Protein AF-A0A8T2CRR0-F1 (afdb_monomer_lite)

Secondary structure (DSSP, 8-state):
--GGGT--GGG------PSPSS-TT--HHHHHH--SPPSSPPPHHHHHHHHHHHHHHTTTT-

Organism: NCBI:txid1240361

Sequence (62 aa):
MRKKWVGDPSNRTSEMPDEPVIGFNATYEDLLTSNTPFNKPIPLAEMVDFLFDIWHGDGLFE

Structure (mmCIF, N/CA/C/O backbone):
data_AF-A0A8T2CRR0-F1
#
_entry.id   AF-A0A8T2CRR0-F1
#
loop_
_atom_site.group_PDB
_atom_site.id
_atom_site.type_symbol
_atom_site.label_atom_id
_atom_site.label_alt_id
_atom_site.label_comp_id
_atom_site.label_asym_id
_atom_site.label_entity_id
_atom_site.label_seq_id
_atom_site.pdbx_PDB_ins_code
_atom_site.Cartn_x
_atom_site.Cartn_y
_atom_site.Cartn_z
_atom_site.occupancy
_atom_site.B_iso_or_equiv
_atom_site.auth_seq_id
_atom_site.auth_comp_id
_atom_site.auth_asym_id
_atom_site.auth_atom_id
_atom_site.pdbx_PDB_model_num
ATOM 1 N N . MET A 1 1 ? 2.441 -21.033 13.484 1.00 47.84 1 MET A N 1
ATOM 2 C CA . MET A 1 1 ? 1.814 -20.478 12.261 1.00 47.84 1 MET A CA 1
ATOM 3 C C . MET A 1 1 ? 1.092 -19.184 12.623 1.00 47.84 1 MET A C 1
ATOM 5 O O . MET A 1 1 ? 0.318 -19.191 13.575 1.00 47.84 1 MET A O 1
ATOM 9 N N . ARG A 1 2 ? 1.425 -18.056 11.978 1.00 54.66 2 ARG A N 1
ATOM 10 C CA . ARG A 1 2 ? 1.053 -16.699 12.429 1.00 54.66 2 ARG A CA 1
ATOM 11 C C . ARG A 1 2 ? -0.436 -16.389 12.178 1.00 54.66 2 ARG A C 1
ATOM 13 O O . ARG A 1 2 ? -0.780 -15.698 11.230 1.00 54.66 2 ARG A O 1
ATOM 20 N N . LYS A 1 3 ? -1.322 -16.857 13.063 1.00 57.78 3 LYS A N 1
ATOM 21 C CA . LYS A 1 3 ? -2.779 -16.606 12.999 1.00 57.78 3 LYS A CA 1
ATOM 22 C C . LYS A 1 3 ? -3.164 -15.118 13.041 1.00 57.78 3 LYS A C 1
ATOM 24 O O . LYS A 1 3 ? -4.228 -14.759 12.567 1.00 57.78 3 LYS A O 1
ATOM 29 N N . LYS A 1 4 ? -2.274 -14.247 13.536 1.00 58.88 4 LYS A N 1
ATOM 30 C CA . LYS A 1 4 ? -2.503 -12.795 13.627 1.00 58.88 4 LYS A CA 1
ATOM 31 C C . LYS A 1 4 ? -2.607 -12.090 12.263 1.00 58.88 4 LYS A C 1
ATOM 33 O O . LYS A 1 4 ? -3.154 -11.003 12.208 1.00 58.88 4 LYS A O 1
ATOM 38 N N . TRP A 1 5 ? -2.097 -12.700 11.187 1.00 55.59 5 TRP A N 1
ATOM 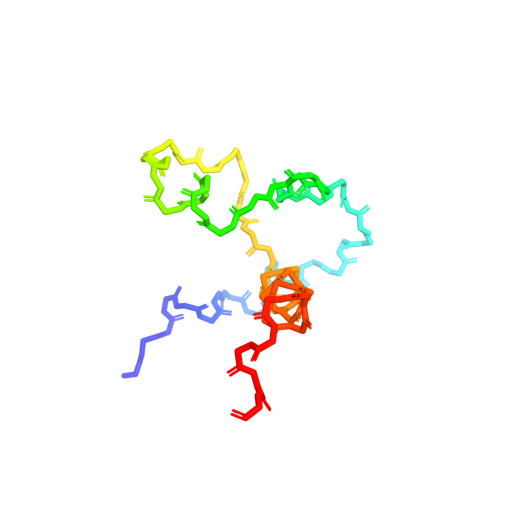39 C CA . TRP A 1 5 ? -2.134 -12.120 9.834 1.00 55.59 5 TRP A CA 1
ATOM 40 C C . TRP A 1 5 ? -3.407 -12.463 9.062 1.00 55.59 5 TRP A C 1
ATOM 42 O O . TRP A 1 5 ? -3.771 -11.756 8.136 1.00 55.59 5 TRP A O 1
ATOM 52 N N . VAL A 1 6 ? -4.082 -13.552 9.432 1.00 61.50 6 VAL A N 1
ATOM 53 C CA . VAL A 1 6 ? -5.253 -14.048 8.691 1.00 61.50 6 VAL A CA 1
ATOM 54 C C . VAL A 1 6 ? -6.534 -13.296 9.092 1.00 61.50 6 VAL A C 1
ATOM 56 O O . VAL A 1 6 ? -7.531 -13.365 8.367 1.00 61.50 6 VAL A O 1
ATOM 59 N N . GLY A 1 7 ? -6.487 -12.545 10.204 1.00 62.12 7 GLY A N 1
ATOM 60 C CA . GLY A 1 7 ? -7.658 -11.941 10.838 1.00 62.12 7 GLY A CA 1
ATOM 61 C C . GLY A 1 7 ? -8.631 -13.006 11.348 1.00 62.12 7 GLY A C 1
ATOM 62 O O . GLY A 1 7 ? -8.507 -14.187 11.015 1.00 62.12 7 GLY A O 1
ATOM 63 N N . ASP A 1 8 ? -9.598 -12.612 12.174 1.00 65.56 8 ASP A N 1
ATOM 64 C CA . ASP A 1 8 ? -10.695 -13.520 12.512 1.00 65.56 8 ASP A CA 1
ATOM 65 C C . ASP A 1 8 ? -11.645 -13.597 11.307 1.00 65.56 8 ASP A C 1
ATOM 67 O O . ASP A 1 8 ? -12.158 -12.560 10.881 1.00 65.56 8 ASP A O 1
ATOM 71 N N . PRO A 1 9 ? -11.898 -14.780 10.722 1.00 61.88 9 PRO A N 1
ATOM 72 C CA . PRO A 1 9 ? -12.769 -14.902 9.557 1.00 61.88 9 PRO A CA 1
ATOM 73 C C . PRO A 1 9 ? -14.220 -14.489 9.846 1.00 61.88 9 PRO A C 1
ATOM 75 O O . PRO A 1 9 ? -14.938 -14.180 8.904 1.00 61.88 9 PRO A O 1
ATOM 78 N N . SER A 1 10 ? -14.644 -14.432 11.116 1.00 64.19 10 SER A N 1
ATOM 79 C CA . SER A 1 10 ? -15.955 -13.892 11.512 1.00 64.19 10 SER A CA 1
ATOM 80 C C . SER A 1 10 ? -16.047 -12.365 11.412 1.00 64.19 10 SER A C 1
ATOM 82 O O . SER A 1 10 ? -17.147 -11.845 11.265 1.00 64.19 10 SER A O 1
ATOM 84 N N . ASN A 1 11 ? -14.911 -11.657 11.451 1.00 58.81 11 ASN A N 1
ATOM 85 C CA . ASN A 1 11 ? -14.818 -10.209 11.229 1.00 58.81 11 ASN A CA 1
ATOM 86 C C . ASN A 1 11 ? -14.635 -9.855 9.748 1.00 58.81 11 ASN A C 1
ATOM 88 O O . ASN A 1 11 ? -14.450 -8.689 9.417 1.00 58.81 11 ASN A O 1
ATOM 92 N N . ARG A 1 12 ? -14.672 -10.840 8.839 1.00 61.62 12 ARG A N 1
ATOM 93 C CA . ARG A 1 12 ? -14.784 -10.576 7.402 1.00 61.62 12 ARG A CA 1
ATOM 94 C C . ARG A 1 12 ? -16.229 -10.196 7.110 1.00 61.62 12 ARG A C 1
ATOM 96 O O . ARG A 1 12 ? -16.977 -10.970 6.514 1.00 61.62 12 ARG A O 1
ATOM 103 N N . THR A 1 13 ? -16.645 -9.024 7.579 1.00 57.44 13 THR A N 1
ATOM 104 C CA . THR A 1 13 ? -17.802 -8.359 7.000 1.00 57.44 13 THR A CA 1
ATOM 105 C C . THR A 1 13 ? -17.493 -8.206 5.519 1.00 57.44 13 THR A C 1
ATOM 107 O O . THR A 1 13 ? -16.471 -7.652 5.127 1.00 57.44 13 THR A O 1
ATOM 110 N N . SER A 1 14 ? -18.340 -8.803 4.686 1.00 57.19 14 SER A N 1
ATOM 111 C CA . SER A 1 14 ? -18.380 -8.543 3.252 1.00 57.19 14 SER A CA 1
ATOM 112 C C . SER A 1 14 ? -18.873 -7.106 3.053 1.00 57.19 14 SER A C 1
ATOM 114 O O . SER A 1 14 ? -19.983 -6.890 2.572 1.00 57.19 14 SER A O 1
ATOM 116 N N . GLU A 1 15 ? -18.100 -6.123 3.505 1.00 54.94 15 GLU A N 1
ATOM 117 C CA . GLU A 1 15 ? -18.333 -4.724 3.189 1.00 54.94 15 GLU A CA 1
ATOM 118 C C . GLU A 1 15 ? -17.895 -4.518 1.738 1.00 54.94 15 GLU A C 1
ATOM 120 O O . GLU A 1 15 ? -16.736 -4.695 1.365 1.00 54.94 15 GLU A O 1
ATOM 125 N N . MET A 1 16 ? -18.892 -4.242 0.896 1.00 54.44 16 MET A N 1
ATOM 126 C CA . MET A 1 16 ? -18.728 -3.659 -0.435 1.00 54.44 16 MET A CA 1
ATOM 127 C C . MET A 1 16 ? -17.812 -2.428 -0.361 1.00 54.44 16 MET A C 1
ATOM 129 O O . MET A 1 16 ? -17.722 -1.825 0.706 1.00 54.44 16 MET A O 1
ATOM 133 N N . PRO A 1 17 ? -17.124 -2.064 -1.459 1.00 56.31 17 PRO A N 1
ATOM 134 C CA . PRO A 1 17 ? -15.855 -1.361 -1.379 1.00 56.31 17 PRO A CA 1
ATOM 135 C C . PRO A 1 17 ? -16.047 0.016 -0.754 1.00 56.31 17 PRO A C 1
ATOM 137 O O . PRO A 1 17 ? -16.547 0.943 -1.391 1.00 56.31 17 PRO A O 1
ATOM 140 N N . ASP A 1 18 ? -15.625 0.136 0.501 1.00 65.62 18 ASP A N 1
ATOM 141 C CA . ASP A 1 18 ? -15.180 1.414 1.018 1.00 65.62 18 ASP A CA 1
ATOM 142 C C . ASP A 1 18 ? -14.097 1.966 0.086 1.00 65.62 18 ASP A C 1
ATOM 144 O O . ASP A 1 18 ? -13.378 1.213 -0.575 1.00 65.62 18 ASP A O 1
ATOM 148 N N . GLU A 1 19 ? -13.958 3.290 0.062 1.00 74.44 19 GLU A N 1
ATOM 149 C CA . GLU A 1 19 ? -12.895 3.967 -0.681 1.00 74.44 19 GLU A CA 1
ATOM 150 C C . GLU A 1 19 ? -11.536 3.292 -0.403 1.00 74.44 19 GLU A C 1
ATOM 152 O O . GLU A 1 19 ? -11.244 3.019 0.773 1.00 74.44 19 GLU A O 1
ATOM 157 N N . PRO A 1 20 ? -10.741 2.964 -1.440 1.00 79.88 20 PRO A N 1
ATOM 158 C CA . PRO A 1 20 ? -9.492 2.231 -1.267 1.00 79.88 20 PRO A CA 1
ATOM 159 C C . PRO A 1 20 ? -8.588 2.943 -0.255 1.00 79.88 20 PRO A C 1
ATOM 161 O O . PRO A 1 20 ? -8.500 4.174 -0.221 1.00 79.88 20 PRO A O 1
ATOM 164 N N . VAL A 1 21 ? -7.973 2.163 0.635 1.00 85.38 21 VAL A N 1
ATOM 165 C CA . VAL A 1 21 ? -7.086 2.682 1.688 1.00 85.38 21 VAL A CA 1
ATOM 166 C C . VAL A 1 21 ? -5.813 3.263 1.077 1.00 85.38 21 VAL A C 1
ATOM 168 O O . VAL A 1 21 ? -5.306 4.296 1.522 1.00 85.38 21 VAL A O 1
ATOM 171 N N . ILE A 1 22 ? -5.297 2.577 0.068 1.00 86.75 22 ILE A N 1
ATOM 172 C CA . ILE A 1 22 ? -4.206 2.993 -0.786 1.00 86.75 22 ILE A CA 1
ATOM 173 C C . ILE A 1 22 ? -4.799 3.939 -1.828 1.00 86.75 22 ILE A C 1
ATOM 175 O O . ILE A 1 22 ? -5.707 3.591 -2.581 1.00 86.75 22 ILE A O 1
ATOM 179 N N . GLY A 1 23 ? -4.289 5.169 -1.863 1.00 83.81 23 GLY A N 1
ATOM 180 C CA . GLY A 1 23 ? -4.711 6.133 -2.868 1.00 83.81 23 GLY A CA 1
ATOM 181 C C . GLY A 1 23 ? -4.407 5.620 -4.276 1.00 83.81 23 GLY A C 1
ATOM 182 O O . GLY A 1 23 ? -3.350 5.045 -4.513 1.00 83.81 23 GLY A O 1
ATOM 183 N N . PHE A 1 24 ? -5.293 5.904 -5.230 1.00 77.69 24 PHE A N 1
ATOM 184 C CA . PHE A 1 24 ? -5.122 5.526 -6.640 1.00 77.69 24 PHE A CA 1
ATOM 185 C C . PHE A 1 24 ? -3.796 6.014 -7.260 1.00 77.69 24 PHE A C 1
ATOM 187 O O . PHE A 1 24 ? -3.287 5.412 -8.193 1.00 77.69 24 PHE A O 1
ATOM 194 N N . ASN A 1 25 ? -3.233 7.109 -6.736 1.00 81.12 25 ASN A N 1
ATOM 195 C CA . ASN A 1 25 ? -1.964 7.688 -7.187 1.00 81.12 25 ASN A CA 1
ATOM 196 C C . ASN A 1 25 ? -0.785 7.368 -6.246 1.00 81.12 25 ASN A C 1
ATOM 198 O O . ASN A 1 25 ? 0.220 8.074 -6.266 1.00 81.12 25 ASN A O 1
ATOM 202 N N . ALA A 1 26 ? -0.927 6.385 -5.356 1.00 85.31 26 ALA A N 1
ATOM 203 C CA . ALA A 1 26 ? 0.168 5.966 -4.491 1.00 85.31 26 ALA A CA 1
ATOM 204 C C . ALA A 1 26 ? 1.218 5.191 -5.299 1.00 85.31 26 ALA A C 1
ATOM 206 O O . ALA A 1 26 ? 0.874 4.394 -6.170 1.00 85.31 26 ALA A O 1
ATOM 207 N N . THR A 1 27 ? 2.495 5.390 -4.978 1.00 86.75 27 THR A N 1
ATOM 208 C CA . THR A 1 27 ? 3.597 4.572 -5.503 1.00 86.75 27 THR A CA 1
ATOM 209 C C . THR A 1 27 ? 4.157 3.646 -4.423 1.00 86.75 27 THR A C 1
ATOM 211 O O . THR A 1 27 ? 3.934 3.848 -3.227 1.00 86.75 27 THR A O 1
ATOM 214 N N . TYR A 1 28 ? 4.906 2.615 -4.823 1.00 86.62 28 TYR A N 1
ATOM 215 C CA . TYR A 1 28 ? 5.561 1.705 -3.876 1.00 86.62 28 TYR A CA 1
ATOM 216 C C . TYR A 1 28 ? 6.558 2.447 -2.977 1.00 86.62 28 TYR A C 1
ATOM 218 O O . TYR A 1 28 ? 6.603 2.210 -1.769 1.00 86.62 28 TYR A O 1
ATOM 226 N N . GLU A 1 29 ? 7.288 3.406 -3.549 1.00 86.88 29 GLU A N 1
ATOM 227 C CA . GLU A 1 29 ? 8.225 4.259 -2.818 1.00 86.88 29 GLU A CA 1
ATOM 228 C C . GLU A 1 29 ? 7.519 5.132 -1.773 1.00 86.88 29 GLU A C 1
ATOM 230 O O . GLU A 1 29 ? 8.033 5.278 -0.662 1.00 86.88 29 GLU A O 1
ATOM 235 N N . ASP A 1 30 ? 6.319 5.652 -2.064 1.00 85.25 30 ASP A N 1
ATOM 236 C CA . ASP A 1 30 ? 5.531 6.414 -1.084 1.00 85.25 30 ASP A CA 1
ATOM 237 C C . ASP A 1 30 ? 5.136 5.544 0.115 1.00 85.25 30 ASP A C 1
ATOM 239 O O . ASP A 1 30 ? 5.245 5.981 1.264 1.00 85.25 30 ASP A O 1
ATOM 243 N N . LEU A 1 31 ? 4.715 4.298 -0.134 1.00 86.00 31 LEU A N 1
ATOM 244 C CA . LEU A 1 31 ? 4.336 3.360 0.928 1.00 86.00 31 LEU A CA 1
ATOM 245 C C . LEU A 1 31 ? 5.538 2.891 1.758 1.00 86.00 31 LEU A C 1
ATOM 247 O O . LEU A 1 31 ? 5.397 2.672 2.960 1.00 86.00 31 LEU A O 1
ATOM 251 N N . LEU A 1 32 ? 6.706 2.732 1.133 1.00 84.19 32 LEU A N 1
ATOM 252 C CA . LEU A 1 32 ? 7.947 2.345 1.811 1.00 84.19 32 LEU A CA 1
ATOM 253 C C . LEU A 1 32 ? 8.556 3.486 2.626 1.00 84.19 32 LEU A C 1
ATOM 255 O O . LEU A 1 32 ? 9.098 3.257 3.709 1.00 84.19 32 LEU A O 1
ATOM 259 N N . THR A 1 33 ? 8.509 4.704 2.089 1.00 85.88 33 THR A N 1
ATOM 260 C CA . THR A 1 33 ? 9.116 5.888 2.711 1.00 85.88 33 THR A CA 1
ATOM 261 C C . THR A 1 33 ? 8.230 6.437 3.826 1.00 85.88 33 THR A C 1
ATOM 263 O O . THR A 1 33 ? 8.722 7.020 4.799 1.00 85.88 33 THR A O 1
ATOM 266 N N . SER A 1 34 ? 6.915 6.238 3.718 1.00 80.75 34 SER A N 1
ATOM 267 C CA . SER A 1 34 ? 5.961 6.661 4.730 1.00 80.75 34 SER A CA 1
ATOM 268 C C . SER A 1 34 ? 5.948 5.720 5.937 1.00 80.75 34 SER A C 1
ATOM 270 O O . SER A 1 34 ? 5.488 4.586 5.879 1.00 80.75 34 SER A O 1
ATOM 272 N N . ASN A 1 35 ? 6.3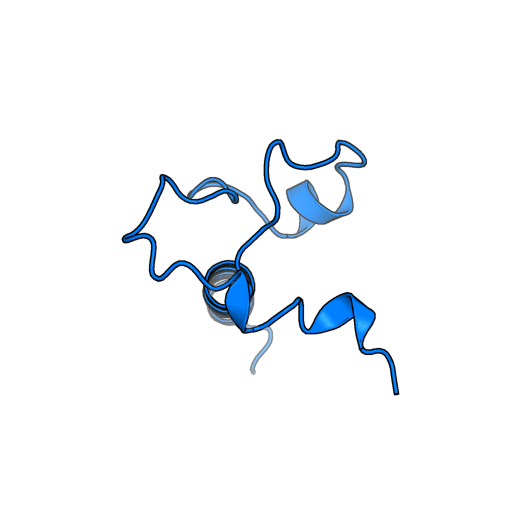77 6.236 7.090 1.00 81.62 35 ASN A N 1
ATOM 273 C CA . ASN A 1 35 ? 6.189 5.573 8.385 1.00 81.62 35 ASN A CA 1
ATOM 274 C C . ASN A 1 35 ? 4.839 5.908 9.041 1.00 81.62 35 ASN A C 1
ATOM 276 O O . ASN A 1 35 ? 4.614 5.559 10.204 1.00 81.62 35 ASN A O 1
ATOM 280 N N . THR A 1 36 ? 3.944 6.619 8.347 1.00 83.81 36 THR A N 1
ATOM 281 C CA . THR A 1 36 ? 2.635 6.949 8.915 1.00 83.81 36 THR A CA 1
ATOM 282 C C . THR A 1 36 ? 1.712 5.737 8.822 1.00 83.81 36 THR A C 1
ATOM 284 O O . THR A 1 36 ? 1.572 5.175 7.735 1.00 83.81 36 THR A O 1
ATOM 287 N N . PRO A 1 37 ? 1.046 5.335 9.917 1.00 82.44 37 PRO A N 1
ATOM 288 C CA . PRO A 1 37 ? 0.083 4.248 9.855 1.00 82.44 37 PRO A CA 1
ATOM 289 C C . PRO A 1 37 ? -1.111 4.641 8.978 1.00 82.44 37 PRO A C 1
ATOM 291 O O . PRO A 1 37 ? -1.562 5.786 9.002 1.00 82.44 37 PRO A O 1
ATOM 294 N N . PHE A 1 38 ? -1.658 3.675 8.243 1.00 84.38 38 PHE A N 1
ATOM 295 C CA . PHE A 1 38 ? -2.908 3.862 7.511 1.00 84.38 38 PHE A CA 1
ATOM 296 C C . PHE A 1 38 ? -4.074 4.103 8.477 1.00 84.38 38 PHE A C 1
ATOM 298 O O . PHE A 1 38 ? -4.135 3.506 9.554 1.00 84.38 38 PHE A O 1
ATOM 305 N N . ASN A 1 39 ? -5.031 4.942 8.067 1.00 81.94 39 ASN A N 1
ATOM 306 C CA . ASN A 1 39 ? -6.217 5.268 8.872 1.00 81.94 39 ASN A CA 1
ATOM 307 C C . ASN A 1 39 ? -7.094 4.040 9.173 1.00 81.94 39 ASN A C 1
ATOM 309 O O . ASN A 1 39 ? -7.782 4.002 10.192 1.00 81.94 39 ASN A O 1
ATOM 313 N N . LYS A 1 40 ? -7.064 3.038 8.290 1.00 83.38 40 LYS A N 1
ATOM 314 C CA . LYS A 1 40 ? -7.751 1.752 8.435 1.00 83.38 40 LYS A CA 1
ATOM 315 C C . LYS A 1 40 ? -6.853 0.607 7.946 1.00 83.38 40 LYS A C 1
ATOM 317 O O . LYS A 1 40 ? -5.930 0.855 7.170 1.00 83.38 40 LYS A O 1
ATOM 322 N N . PRO A 1 41 ? -7.085 -0.640 8.397 1.00 81.75 41 PRO A N 1
ATOM 323 C CA . PRO A 1 41 ? -6.372 -1.802 7.878 1.00 81.75 41 PRO A CA 1
ATOM 324 C C . PRO A 1 41 ? -6.596 -1.949 6.370 1.00 81.75 41 PRO A C 1
ATOM 326 O O . PRO A 1 41 ? -7.728 -1.836 5.910 1.00 81.75 41 PRO A O 1
ATOM 329 N N . ILE A 1 42 ? -5.533 -2.241 5.621 1.00 83.62 42 ILE A N 1
ATOM 330 C CA . ILE A 1 42 ? -5.620 -2.480 4.177 1.00 83.62 42 ILE A CA 1
ATOM 331 C C . ILE A 1 42 ? -6.180 -3.892 3.937 1.00 83.62 42 ILE A C 1
ATOM 333 O O . ILE A 1 42 ? -5.595 -4.863 4.438 1.00 83.62 42 ILE A O 1
ATOM 337 N N . PRO A 1 43 ? -7.283 -4.044 3.182 1.00 84.44 43 PRO A N 1
ATOM 338 C CA . PRO A 1 43 ? -7.754 -5.346 2.731 1.00 84.44 43 PRO A CA 1
ATOM 339 C C . PRO A 1 43 ? -6.680 -6.066 1.914 1.00 84.44 43 PRO A C 1
ATOM 341 O O . PRO A 1 43 ? -6.025 -5.474 1.063 1.00 84.44 43 PRO A O 1
ATOM 344 N N . LEU A 1 44 ? -6.521 -7.377 2.121 1.00 83.19 44 LEU A N 1
ATOM 345 C CA . LEU A 1 44 ? -5.488 -8.138 1.408 1.00 83.19 44 LEU A CA 1
ATOM 346 C C . LEU A 1 44 ? -5.648 -8.061 -0.119 1.00 83.19 44 LEU A C 1
ATOM 348 O O . LEU A 1 44 ? -4.645 -7.977 -0.813 1.00 83.19 44 LEU A O 1
ATOM 352 N N . ALA A 1 45 ? -6.888 -8.080 -0.621 1.00 84.31 45 ALA A N 1
ATOM 353 C CA . ALA A 1 45 ?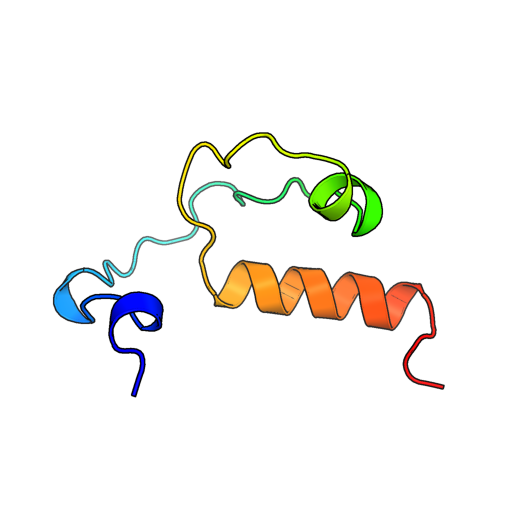 -7.170 -7.961 -2.051 1.00 84.31 45 ALA A CA 1
ATOM 354 C C . ALA A 1 45 ? -6.635 -6.641 -2.625 1.00 84.31 4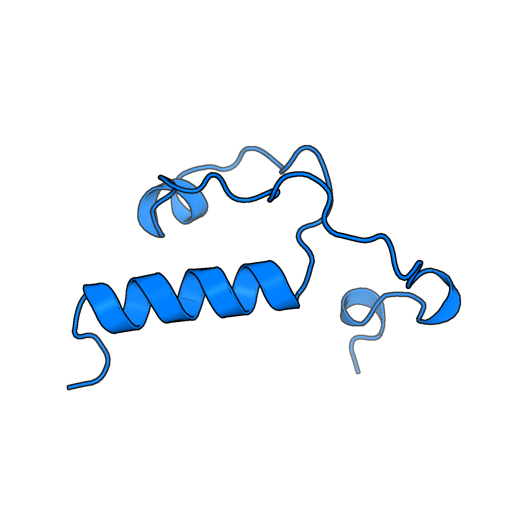5 ALA A C 1
ATOM 356 O O . ALA A 1 45 ? -5.917 -6.661 -3.612 1.00 84.31 45 ALA A O 1
ATOM 357 N N . GLU A 1 46 ? -6.875 -5.526 -1.931 1.00 87.00 46 GLU A N 1
ATOM 358 C CA . GLU A 1 46 ? -6.410 -4.199 -2.342 1.00 87.00 46 GLU A CA 1
ATOM 359 C C . GLU A 1 46 ? -4.879 -4.122 -2.418 1.00 87.00 46 GLU A C 1
ATOM 361 O O . GLU A 1 46 ? -4.327 -3.597 -3.378 1.00 87.00 46 GLU A O 1
ATOM 366 N N . MET A 1 47 ? -4.176 -4.708 -1.441 1.00 87.69 47 MET A N 1
ATOM 367 C CA . MET A 1 47 ? -2.711 -4.779 -1.470 1.00 87.69 47 MET A CA 1
ATOM 368 C C . MET A 1 47 ? -2.197 -5.625 -2.646 1.00 87.69 47 MET A C 1
ATOM 370 O O . MET A 1 47 ? -1.163 -5.305 -3.223 1.00 87.69 47 MET A O 1
ATOM 374 N N . VAL A 1 48 ? -2.887 -6.716 -2.992 1.00 87.31 48 VAL A N 1
ATOM 375 C CA . VAL A 1 48 ? -2.498 -7.565 -4.129 1.00 87.31 48 VAL A CA 1
ATOM 376 C C . VAL A 1 48 ? -2.719 -6.836 -5.453 1.00 87.31 48 VAL A C 1
ATOM 378 O O . VAL A 1 48 ? -1.811 -6.847 -6.281 1.00 87.31 48 VAL A O 1
ATOM 381 N N . ASP A 1 49 ? -3.871 -6.184 -5.625 1.00 87.44 49 ASP A N 1
ATOM 382 C CA . ASP A 1 49 ? -4.197 -5.414 -6.831 1.00 87.44 49 ASP A CA 1
ATOM 383 C C . ASP A 1 49 ? -3.192 -4.265 -7.029 1.00 87.44 49 ASP A C 1
ATOM 385 O O . ASP A 1 49 ? -2.591 -4.141 -8.094 1.00 87.44 49 ASP A O 1
ATOM 389 N N . PHE A 1 50 ? -2.891 -3.513 -5.964 1.00 88.88 50 PHE A N 1
ATOM 390 C CA . PHE A 1 50 ? -1.878 -2.454 -5.982 1.00 88.88 50 PHE A CA 1
ATOM 391 C C . PHE A 1 50 ? -0.482 -2.957 -6.387 1.00 88.88 50 PHE A C 1
ATOM 393 O O . PHE A 1 50 ? 0.180 -2.358 -7.234 1.00 88.88 50 PHE A O 1
ATOM 400 N N . LEU A 1 51 ? -0.012 -4.058 -5.789 1.00 87.88 51 LEU A N 1
ATOM 401 C CA . LEU A 1 51 ? 1.305 -4.615 -6.118 1.00 87.88 51 LEU A CA 1
ATOM 402 C C . LEU A 1 51 ? 1.366 -5.111 -7.564 1.00 87.88 51 LEU A C 1
ATOM 404 O O . LEU A 1 51 ? 2.399 -4.965 -8.216 1.00 87.88 51 LEU A O 1
ATOM 408 N N . PHE A 1 52 ? 0.271 -5.686 -8.062 1.00 87.06 52 PHE A N 1
ATOM 409 C CA . PHE A 1 52 ? 0.179 -6.131 -9.444 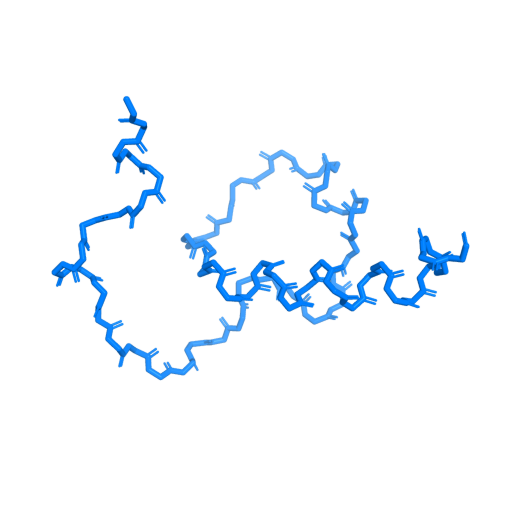1.00 87.06 52 PHE A CA 1
ATOM 410 C C . PHE A 1 52 ? 0.309 -4.957 -10.421 1.00 87.06 52 PHE A C 1
ATOM 412 O O . PHE A 1 52 ? 1.111 -5.044 -11.354 1.00 87.06 52 PHE A O 1
ATOM 419 N N . ASP A 1 53 ? -0.402 -3.854 -10.172 1.00 85.06 53 ASP A N 1
ATOM 420 C CA . ASP A 1 53 ? -0.352 -2.652 -11.013 1.00 85.06 53 ASP A CA 1
ATOM 421 C C . ASP A 1 53 ? 1.062 -2.056 -11.082 1.00 85.06 53 ASP A C 1
ATOM 423 O O . ASP A 1 53 ? 1.543 -1.711 -12.164 1.00 85.06 53 ASP A O 1
ATOM 427 N N . ILE A 1 54 ? 1.769 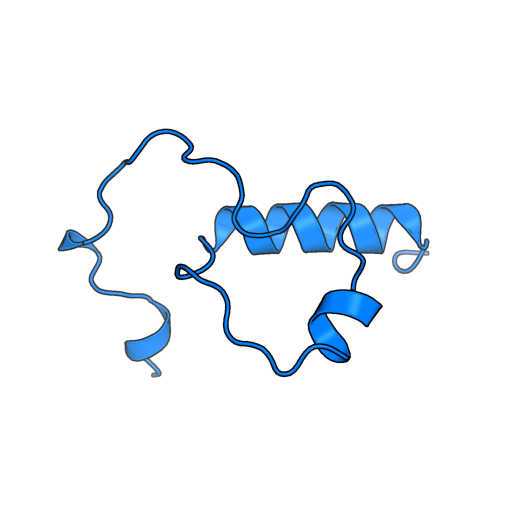-2.003 -9.947 1.00 84.56 54 ILE A N 1
ATOM 428 C CA . ILE A 1 54 ? 3.146 -1.493 -9.884 1.00 84.56 54 ILE A CA 1
ATOM 429 C C . ILE A 1 54 ? 4.117 -2.413 -10.608 1.00 84.56 54 ILE A C 1
ATOM 431 O O . ILE A 1 54 ? 4.885 -1.961 -11.455 1.00 84.56 54 ILE A O 1
ATOM 435 N N . TRP A 1 55 ? 4.093 -3.711 -10.308 1.00 82.81 55 TRP A N 1
ATOM 436 C CA . TRP A 1 55 ? 5.037 -4.635 -10.929 1.00 82.81 55 TRP A CA 1
ATOM 437 C C . TRP A 1 55 ? 4.828 -4.760 -12.440 1.00 82.81 55 TRP A C 1
ATOM 439 O O . TRP A 1 55 ? 5.805 -4.911 -13.176 1.00 82.81 55 TRP A O 1
ATOM 449 N N . HIS A 1 56 ? 3.578 -4.686 -12.906 1.00 79.44 56 HIS A N 1
ATOM 450 C CA . HIS A 1 56 ? 3.262 -4.675 -14.331 1.00 79.44 56 HIS A CA 1
ATOM 451 C C . HIS A 1 56 ? 3.674 -3.351 -14.999 1.00 79.44 56 HIS A C 1
ATOM 453 O O . HIS A 1 56 ? 4.131 -3.362 -16.141 1.00 79.44 56 HIS A O 1
ATOM 459 N N . GLY A 1 57 ? 3.523 -2.215 -14.311 1.00 75.00 57 GLY A N 1
ATOM 460 C CA . GLY A 1 57 ? 3.925 -0.899 -14.816 1.00 75.00 57 GLY A CA 1
ATOM 461 C C . GLY A 1 57 ? 5.442 -0.705 -14.906 1.00 75.00 57 GLY A C 1
ATOM 462 O O . GLY A 1 57 ? 5.924 -0.135 -15.884 1.00 75.00 57 GLY A O 1
ATOM 463 N N . ASP A 1 58 ? 6.190 -1.226 -13.931 1.00 72.69 58 ASP A N 1
ATOM 464 C CA . ASP A 1 58 ? 7.645 -1.045 -13.821 1.00 72.69 58 ASP A CA 1
ATOM 465 C C . ASP A 1 58 ? 8.465 -2.066 -14.634 1.00 72.69 58 ASP A C 1
ATOM 467 O O . ASP A 1 58 ? 9.695 -2.000 -14.651 1.00 72.69 58 ASP A O 1
ATOM 471 N N . GLY A 1 59 ? 7.820 -3.026 -15.309 1.00 65.69 59 GLY A N 1
ATOM 472 C CA . GLY A 1 59 ? 8.516 -4.051 -16.100 1.00 65.69 59 GLY A CA 1
ATOM 473 C C . GLY A 1 59 ? 9.351 -5.024 -15.257 1.00 65.69 59 GLY A C 1
ATOM 474 O O . GLY A 1 59 ? 10.248 -5.683 -15.772 1.00 65.69 59 GLY A O 1
ATOM 475 N N . LEU A 1 60 ? 9.057 -5.149 -13.957 1.00 65.56 60 LEU A N 1
ATOM 476 C CA . LEU A 1 60 ? 9.778 -6.031 -13.023 1.00 65.56 60 LEU A CA 1
ATOM 477 C C . LEU A 1 60 ? 9.535 -7.533 -13.277 1.00 65.56 60 LEU A C 1
ATOM 479 O O . LEU A 1 60 ? 10.109 -8.376 -12.587 1.00 65.56 60 LEU A O 1
ATOM 483 N N . PHE A 1 61 ? 8.682 -7.857 -14.251 1.00 58.25 61 PHE A N 1
ATOM 484 C CA . PHE A 1 61 ? 8.350 -9.211 -14.693 1.00 58.25 61 PHE A CA 1
ATOM 485 C C . PHE A 1 61 ? 8.913 -9.578 -16.084 1.00 58.25 61 PHE A C 1
ATOM 487 O O . PHE A 1 61 ? 8.407 -10.524 -16.692 1.00 58.25 61 PHE A O 1
ATOM 494 N N . GLU A 1 62 ? 9.944 -8.884 -16.584 1.00 61.41 62 GLU A N 1
ATOM 495 C CA . GLU A 1 62 ? 10.711 -9.319 -17.773 1.00 61.41 62 GLU A CA 1
ATOM 496 C C . GLU A 1 62 ? 11.895 -10.248 -17.453 1.00 61.41 62 GLU A C 1
ATOM 498 O O . GLU A 1 62 ? 12.616 -10.009 -16.455 1.00 61.41 62 GLU A O 1
#

Radius of gyration: 13.7 Å; chains: 1; bounding box: 29×28×31 Å

pLDDT: mean 75.03, std 12.24, range [47.84, 88.88]

Foldseek 3Di:
DCPVVVPDPVPPPVDDDDDAQADPPDDPCNVVVDPDDGPDDGDPVSVVVRVVVRCVVVVVPD

InterPro domains:
  IPR025124 Gag1-like, clamp domain [PF13259] (24-62)